Protein AF-A0A2I0CZ96-F1 (afdb_monomer)

Radius of gyration: 21.34 Å; Cα contacts (8 Å, |Δi|>4): 79; chains: 1; bounding box: 60×39×26 Å

Structure (mmCIF, N/CA/C/O backbone):
data_AF-A0A2I0CZ96-F1
#
_entry.id   AF-A0A2I0CZ96-F1
#
loop_
_atom_site.group_PDB
_atom_site.id
_atom_site.type_symbol
_atom_site.label_atom_id
_atom_site.label_alt_id
_atom_site.label_comp_id
_atom_site.label_asym_id
_atom_site.label_entity_id
_atom_site.label_seq_id
_atom_site.pdbx_PDB_ins_code
_atom_site.Cartn_x
_atom_site.Cartn_y
_atom_site.Cartn_z
_atom_site.occupancy
_atom_site.B_iso_or_equiv
_atom_site.auth_seq_id
_atom_site.auth_comp_id
_atom_site.auth_asym_id
_atom_site.auth_atom_id
_atom_site.pdbx_PDB_model_num
ATOM 1 N N . MET A 1 1 ? 46.906 -26.033 4.227 1.00 34.16 1 MET A N 1
ATOM 2 C CA . MET A 1 1 ? 48.288 -25.521 4.072 1.00 34.16 1 MET A CA 1
ATOM 3 C C . MET A 1 1 ? 48.215 -24.225 3.272 1.00 34.16 1 MET A C 1
ATOM 5 O O . MET A 1 1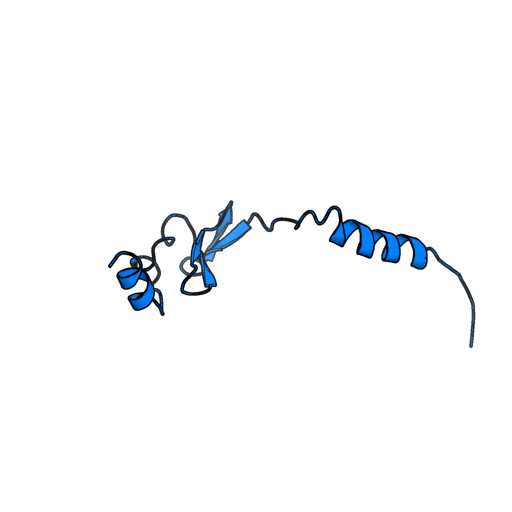 ? 47.382 -24.132 2.383 1.00 34.16 1 MET A O 1
ATOM 9 N N . LYS A 1 2 ? 48.954 -23.199 3.706 1.00 46.38 2 LYS A N 1
ATOM 10 C CA . LYS A 1 2 ? 48.825 -21.782 3.317 1.00 46.38 2 LYS A CA 1
ATOM 11 C C . LYS A 1 2 ? 49.351 -21.529 1.895 1.00 46.38 2 LYS A C 1
ATOM 13 O O . LYS A 1 2 ? 50.377 -22.088 1.533 1.00 46.38 2 LYS A O 1
ATOM 18 N N . GLY A 1 3 ? 48.688 -20.645 1.149 1.00 31.73 3 GLY A N 1
ATOM 19 C CA . GLY A 1 3 ? 49.111 -20.181 -0.177 1.00 31.73 3 GLY A CA 1
ATOM 20 C C . GLY A 1 3 ? 48.492 -18.821 -0.485 1.00 31.73 3 GLY A C 1
ATOM 21 O O . GLY A 1 3 ? 47.364 -18.732 -0.956 1.00 31.73 3 GLY A O 1
ATOM 22 N N . SER A 1 4 ? 49.209 -17.771 -0.107 1.00 51.53 4 SER A N 1
ATOM 23 C CA . SER A 1 4 ? 48.796 -16.371 -0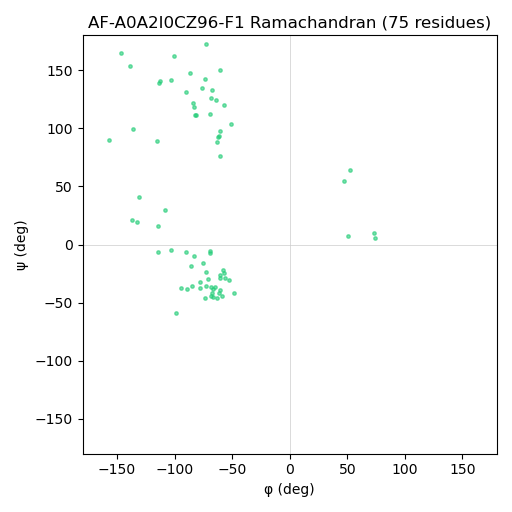.088 1.00 51.53 4 SER A CA 1
ATOM 24 C C . SER A 1 4 ? 48.597 -15.789 -1.490 1.00 51.53 4 SER A C 1
ATOM 26 O O . SER A 1 4 ? 49.537 -15.769 -2.272 1.00 51.53 4 SER A O 1
ATOM 28 N N . ASN A 1 5 ? 47.422 -15.214 -1.766 1.00 41.91 5 ASN A N 1
ATOM 29 C CA . ASN A 1 5 ? 47.256 -14.183 -2.793 1.00 41.91 5 ASN A CA 1
ATOM 30 C C . ASN A 1 5 ? 46.374 -13.063 -2.239 1.00 41.91 5 ASN A C 1
ATOM 32 O O . ASN A 1 5 ? 45.153 -13.153 -2.139 1.00 41.91 5 ASN A O 1
ATOM 36 N N . ILE A 1 6 ? 47.067 -12.016 -1.812 1.00 53.09 6 ILE A N 1
ATOM 37 C CA . ILE A 1 6 ? 46.567 -10.739 -1.329 1.00 53.09 6 ILE A CA 1
ATOM 38 C C . ILE A 1 6 ? 45.769 -10.041 -2.439 1.00 53.09 6 ILE A C 1
ATOM 40 O O . ILE A 1 6 ? 46.324 -9.383 -3.308 1.00 53.09 6 ILE A O 1
ATOM 44 N N . CYS A 1 7 ? 44.451 -10.221 -2.472 1.00 43.62 7 CYS A N 1
ATOM 45 C CA . CYS A 1 7 ? 43.638 -9.691 -3.565 1.00 43.62 7 CYS A CA 1
ATOM 46 C C . CYS A 1 7 ? 42.672 -8.626 -3.040 1.00 43.62 7 CYS A C 1
ATOM 48 O O . CYS A 1 7 ? 41.563 -8.951 -2.655 1.00 43.62 7 CYS A O 1
ATOM 50 N N . ILE A 1 8 ? 43.109 -7.356 -3.008 1.00 47.34 8 ILE A N 1
ATOM 51 C CA . ILE A 1 8 ? 42.312 -6.112 -3.194 1.00 47.34 8 ILE A CA 1
ATOM 52 C C . ILE A 1 8 ? 41.006 -5.889 -2.387 1.00 47.34 8 ILE A C 1
ATOM 54 O O . ILE A 1 8 ? 40.317 -4.891 -2.607 1.00 47.34 8 ILE A O 1
ATOM 58 N N . MET A 1 9 ? 40.671 -6.748 -1.423 1.00 49.66 9 MET A N 1
ATOM 59 C CA . MET A 1 9 ? 39.402 -6.703 -0.684 1.00 49.66 9 MET A CA 1
ATOM 60 C C . MET A 1 9 ? 39.401 -5.612 0.402 1.00 49.66 9 MET A C 1
ATOM 62 O O . MET A 1 9 ? 38.388 -4.968 0.627 1.00 49.66 9 MET A O 1
ATOM 66 N N . GLY A 1 10 ? 40.551 -5.302 1.016 1.00 50.62 10 GLY A N 1
ATOM 67 C CA . GLY A 1 10 ? 40.620 -4.388 2.170 1.00 50.62 10 GLY A CA 1
ATOM 68 C C . GLY A 1 10 ? 40.254 -2.928 1.870 1.00 50.62 10 GLY A C 1
ATOM 69 O O . GLY A 1 10 ? 39.484 -2.314 2.610 1.00 50.62 10 GLY A O 1
ATOM 70 N N . LEU A 1 11 ? 40.763 -2.364 0.771 1.00 56.28 11 LEU A N 1
ATOM 71 C CA . LEU A 1 11 ? 40.482 -0.971 0.411 1.00 56.28 11 LEU A CA 1
ATOM 72 C C . LEU A 1 11 ? 39.087 -0.829 -0.218 1.00 56.28 11 LEU A C 1
ATOM 74 O O . LEU A 1 11 ? 38.376 0.120 0.096 1.00 56.28 11 LEU A O 1
ATOM 78 N N . ARG A 1 12 ? 38.650 -1.806 -1.029 1.00 54.88 12 ARG A N 1
ATOM 79 C CA . ARG A 1 12 ? 37.312 -1.814 -1.643 1.00 54.88 12 ARG A CA 1
ATOM 80 C C . ARG A 1 12 ? 36.196 -2.001 -0.615 1.00 54.88 12 ARG A C 1
ATOM 82 O O . ARG A 1 12 ? 35.210 -1.279 -0.706 1.00 54.88 12 ARG A O 1
ATOM 89 N N . ASP A 1 13 ? 36.348 -2.880 0.377 1.00 55.94 13 ASP A N 1
ATOM 90 C CA . ASP A 1 13 ? 35.336 -3.065 1.431 1.00 55.94 13 ASP A CA 1
ATOM 91 C C . ASP A 1 13 ? 35.299 -1.902 2.425 1.00 55.94 13 ASP A C 1
ATOM 93 O O . ASP A 1 13 ? 34.224 -1.495 2.868 1.00 55.94 13 ASP A O 1
ATOM 97 N N . THR A 1 14 ? 36.450 -1.303 2.739 1.00 62.53 14 THR A N 1
ATOM 98 C CA . THR A 1 14 ? 36.494 -0.112 3.599 1.00 62.53 14 THR A CA 1
ATOM 99 C C . THR A 1 14 ? 35.873 1.090 2.891 1.00 62.53 14 THR A C 1
ATOM 101 O O . THR A 1 14 ? 35.019 1.762 3.468 1.00 62.53 14 THR A O 1
ATOM 104 N N . ILE A 1 15 ? 36.200 1.302 1.610 1.00 64.06 15 ILE A N 1
ATOM 105 C CA . ILE A 1 15 ? 35.550 2.312 0.768 1.00 64.06 15 ILE A CA 1
ATOM 106 C C . ILE A 1 15 ? 34.059 2.004 0.625 1.00 64.06 15 ILE A C 1
ATOM 108 O O . ILE A 1 15 ? 33.262 2.913 0.788 1.00 64.06 15 ILE A O 1
ATOM 112 N N . ARG A 1 16 ? 33.638 0.748 0.429 1.00 62.12 16 ARG A N 1
ATOM 113 C CA . ARG A 1 16 ? 32.214 0.370 0.383 1.00 62.12 16 ARG A CA 1
ATOM 114 C C . ARG A 1 16 ? 31.491 0.736 1.680 1.00 62.12 16 ARG A C 1
ATOM 116 O O . ARG A 1 16 ? 30.425 1.331 1.621 1.00 62.12 16 ARG A O 1
ATOM 123 N N . ARG A 1 17 ? 32.076 0.463 2.852 1.00 60.25 17 ARG A N 1
ATOM 124 C CA . ARG A 1 17 ? 31.504 0.842 4.161 1.00 60.25 17 ARG A CA 1
ATOM 125 C C . ARG A 1 17 ? 31.433 2.358 4.362 1.00 60.25 17 ARG A C 1
ATOM 127 O O . ARG A 1 17 ? 30.480 2.840 4.970 1.00 60.25 17 ARG A O 1
ATOM 134 N N . ILE A 1 18 ? 32.424 3.100 3.870 1.00 66.50 18 ILE A N 1
ATOM 135 C CA . ILE A 1 18 ? 32.482 4.566 3.954 1.00 66.50 18 ILE A CA 1
ATOM 136 C C . ILE A 1 18 ? 31.485 5.202 2.972 1.00 66.50 18 ILE A C 1
ATOM 138 O O . ILE A 1 18 ? 30.693 6.054 3.363 1.00 66.50 18 ILE A O 1
ATOM 142 N N . VAL A 1 19 ? 31.447 4.736 1.725 1.00 64.44 19 VAL A N 1
ATOM 143 C CA . VAL A 1 19 ? 30.532 5.192 0.669 1.00 64.44 19 VAL A CA 1
ATOM 144 C C . VAL A 1 19 ? 29.085 4.834 1.004 1.00 64.44 19 VAL A C 1
ATOM 146 O O . VAL A 1 19 ? 28.225 5.682 0.830 1.00 64.44 19 VAL A O 1
ATOM 149 N N . SER A 1 20 ? 28.791 3.667 1.588 1.00 63.00 20 SER A N 1
ATOM 150 C CA . SER A 1 20 ? 27.439 3.352 2.086 1.00 63.00 20 SER A CA 1
ATOM 151 C C . SER A 1 20 ? 26.954 4.319 3.174 1.00 63.00 20 SER A C 1
ATOM 153 O O . SER A 1 20 ? 25.751 4.523 3.308 1.00 63.00 20 SER A O 1
ATOM 155 N N . ARG A 1 21 ? 27.867 4.912 3.958 1.00 61.47 21 ARG A N 1
ATOM 156 C CA . ARG A 1 21 ? 27.543 5.914 4.988 1.00 61.47 21 ARG A CA 1
ATOM 157 C C . ARG A 1 21 ? 27.443 7.334 4.428 1.00 61.47 21 ARG A C 1
ATOM 159 O O . ARG A 1 21 ? 26.621 8.101 4.908 1.00 61.47 21 ARG A O 1
ATOM 166 N N . LEU A 1 22 ? 28.277 7.683 3.448 1.00 65.88 22 LEU A N 1
ATOM 167 C CA . LEU A 1 22 ? 28.391 9.051 2.919 1.00 65.88 22 LEU A CA 1
ATOM 168 C C . LEU A 1 22 ? 27.528 9.302 1.678 1.00 65.88 22 LEU A C 1
ATOM 170 O O . LEU A 1 22 ? 26.969 10.376 1.507 1.00 65.88 22 LEU A O 1
ATOM 174 N N . LEU A 1 23 ? 27.421 8.303 0.812 1.00 68.25 23 LEU A N 1
ATOM 175 C CA . LEU A 1 23 ? 26.696 8.320 -0.454 1.00 68.25 23 LEU A CA 1
ATOM 176 C C . LEU A 1 23 ? 25.804 7.086 -0.533 1.00 68.25 23 LEU A C 1
ATOM 178 O O . LEU A 1 23 ? 25.748 6.436 -1.577 1.00 68.25 23 LEU A O 1
ATOM 182 N N . GLY A 1 24 ? 25.157 6.727 0.580 1.00 58.75 24 GLY A N 1
ATOM 183 C CA . GLY A 1 24 ? 24.170 5.660 0.641 1.00 58.75 24 GLY A CA 1
ATOM 184 C C . GLY A 1 24 ? 23.008 5.980 -0.290 1.00 58.75 24 GLY A C 1
ATOM 185 O O . GLY A 1 24 ? 21.938 6.386 0.153 1.00 58.75 24 GLY A O 1
ATOM 186 N N . LYS A 1 25 ? 23.209 5.808 -1.599 1.00 56.19 25 LYS A N 1
ATOM 187 C CA . LYS A 1 25 ? 22.138 5.640 -2.559 1.00 56.19 25 LYS A CA 1
ATOM 188 C C . LYS A 1 25 ? 21.468 4.363 -2.096 1.00 56.19 25 LYS A C 1
ATOM 190 O O . LYS A 1 25 ? 21.932 3.269 -2.398 1.00 56.19 25 LYS A O 1
ATOM 195 N N . LYS A 1 26 ? 20.446 4.520 -1.251 1.00 58.56 26 LYS A N 1
ATOM 196 C CA . LYS A 1 26 ? 19.445 3.495 -1.001 1.00 58.56 26 LYS A CA 1
ATOM 197 C C . LYS A 1 26 ? 19.008 3.122 -2.404 1.00 58.56 26 LYS A C 1
ATOM 199 O O . LYS A 1 26 ? 18.397 3.952 -3.070 1.00 58.56 26 LYS A O 1
ATOM 204 N N . GLU A 1 27 ? 19.476 1.986 -2.900 1.00 58.53 27 GLU A N 1
ATOM 205 C CA . GLU A 1 27 ? 19.049 1.469 -4.185 1.00 58.53 27 GLU A CA 1
ATOM 206 C C . GLU A 1 27 ? 17.550 1.269 -4.012 1.00 58.53 27 GLU A C 1
ATOM 208 O O . GLU A 1 27 ? 17.091 0.401 -3.269 1.00 58.53 27 GLU A O 1
ATOM 213 N N . TYR A 1 28 ? 16.799 2.256 -4.483 1.00 66.62 28 TYR A N 1
ATOM 214 C CA . TYR A 1 28 ? 15.384 2.356 -4.218 1.00 66.62 28 TYR A CA 1
ATOM 215 C C . TYR A 1 28 ? 14.778 1.213 -5.004 1.00 66.62 28 TYR A C 1
ATOM 217 O O . TYR A 1 28 ? 14.823 1.194 -6.232 1.00 66.62 28 TYR A O 1
ATOM 225 N N . MET A 1 29 ? 14.257 0.229 -4.283 1.00 63.31 29 MET A N 1
ATOM 226 C CA . MET A 1 29 ? 13.366 -0.767 -4.846 1.00 63.31 29 MET A CA 1
ATOM 227 C C . MET A 1 29 ? 12.133 0.015 -5.300 1.00 63.31 29 MET A C 1
ATOM 229 O O . MET A 1 29 ? 11.236 0.296 -4.512 1.00 63.31 29 MET A O 1
ATOM 233 N N . VAL A 1 30 ? 12.158 0.516 -6.538 1.00 86.44 30 VAL A N 1
ATOM 234 C CA . VAL A 1 30 ? 11.088 1.386 -7.045 1.00 86.44 30 VAL A CA 1
ATOM 235 C C . VAL A 1 30 ? 9.842 0.572 -7.369 1.00 86.44 30 VAL A C 1
ATOM 237 O O . VAL A 1 30 ? 8.765 1.135 -7.503 1.00 86.44 30 VAL A O 1
ATOM 240 N N . TYR A 1 31 ? 9.991 -0.749 -7.473 1.00 94.38 31 TYR A N 1
ATOM 241 C CA . TYR A 1 31 ? 8.906 -1.683 -7.703 1.00 94.38 31 TYR A CA 1
ATOM 242 C C . TYR A 1 31 ? 8.684 -2.583 -6.497 1.00 94.38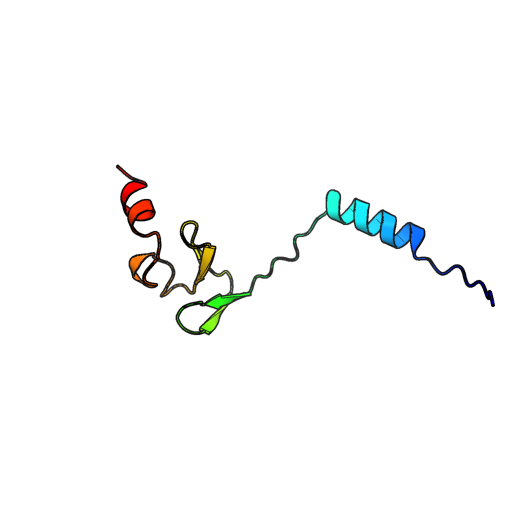 31 TYR A C 1
ATOM 244 O O . TYR A 1 31 ? 9.651 -3.085 -5.930 1.00 94.38 31 TYR A O 1
ATOM 252 N N . GLU A 1 32 ? 7.419 -2.856 -6.192 1.00 96.06 32 GLU A N 1
ATOM 253 C CA . GLU A 1 32 ? 7.009 -3.860 -5.206 1.00 96.06 32 GLU A CA 1
ATOM 254 C C . GLU A 1 32 ? 5.693 -4.520 -5.630 1.00 96.06 32 GLU A C 1
ATOM 256 O O . GLU A 1 32 ? 4.987 -4.021 -6.507 1.00 96.06 32 GLU A O 1
ATOM 261 N N . THR A 1 33 ? 5.364 -5.651 -5.018 1.00 97.25 33 THR A N 1
ATOM 262 C CA . THR A 1 33 ? 4.133 -6.396 -5.279 1.00 97.25 33 THR A CA 1
ATOM 263 C C . THR A 1 33 ? 3.008 -5.926 -4.360 1.00 97.25 33 THR A C 1
ATOM 265 O O . THR A 1 33 ? 3.172 -5.849 -3.142 1.00 97.25 33 THR A O 1
ATOM 268 N N . CYS A 1 34 ? 1.831 -5.646 -4.921 1.00 97.94 34 CYS A N 1
ATOM 269 C CA . CYS A 1 34 ? 0.652 -5.330 -4.125 1.00 97.94 34 CYS A CA 1
ATOM 270 C C . CYS A 1 34 ? 0.242 -6.540 -3.276 1.00 97.94 34 CYS A C 1
ATOM 272 O O . CYS A 1 34 ? -0.065 -7.605 -3.808 1.00 97.94 34 CYS A O 1
ATOM 274 N N . ALA A 1 35 ? 0.144 -6.350 -1.961 1.00 98.00 35 ALA A N 1
ATOM 275 C CA . ALA A 1 35 ? -0.220 -7.421 -1.036 1.00 98.00 35 ALA A CA 1
ATOM 276 C C . ALA A 1 35 ? -1.682 -7.907 -1.146 1.00 98.00 35 ALA A C 1
ATOM 278 O O . ALA A 1 35 ? -2.031 -8.881 -0.482 1.00 98.00 35 ALA A O 1
ATOM 279 N N . VAL A 1 36 ? -2.526 -7.233 -1.940 1.00 97.81 36 VAL A N 1
ATOM 280 C CA . VAL 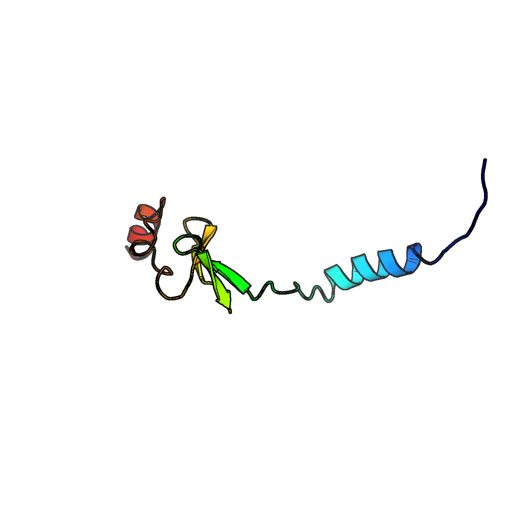A 1 36 ? -3.919 -7.637 -2.211 1.00 97.81 36 VAL A CA 1
ATOM 281 C C . VAL A 1 36 ? -4.023 -8.374 -3.541 1.00 97.81 36 VAL A C 1
ATOM 283 O O . VAL A 1 36 ? -4.455 -9.520 -3.570 1.00 97.81 36 VAL A O 1
ATOM 286 N N . CYS A 1 37 ? -3.625 -7.737 -4.648 1.00 97.81 37 CYS A N 1
ATOM 287 C CA . CYS A 1 37 ? -3.853 -8.285 -5.990 1.00 97.81 37 CYS A CA 1
ATOM 288 C C . CYS A 1 37 ? -2.622 -8.908 -6.656 1.00 97.81 37 CYS A C 1
ATOM 290 O O . CYS A 1 37 ? -2.747 -9.429 -7.758 1.00 97.81 37 CYS A O 1
ATOM 292 N N . GLY A 1 38 ? -1.437 -8.836 -6.044 1.00 97.50 38 GLY A N 1
ATOM 293 C CA . GLY A 1 38 ? -0.213 -9.415 -6.610 1.00 97.50 38 GLY A CA 1
ATOM 294 C C . GLY A 1 38 ? 0.391 -8.639 -7.788 1.00 97.50 38 GLY A C 1
ATOM 295 O O . GLY A 1 38 ? 1.365 -9.092 -8.380 1.00 97.50 38 GLY A O 1
ATOM 296 N N . GLU A 1 39 ? -0.155 -7.471 -8.134 1.00 97.06 39 GLU A N 1
ATOM 297 C CA . GLU A 1 39 ? 0.365 -6.617 -9.209 1.00 97.06 39 GLU A CA 1
ATOM 298 C C . GLU A 1 39 ? 1.739 -6.052 -8.830 1.00 97.06 39 GLU A C 1
ATOM 300 O O . GLU A 1 39 ? 1.903 -5.502 -7.736 1.00 97.06 39 GLU A O 1
ATOM 305 N N . ARG A 1 40 ? 2.712 -6.126 -9.743 1.00 96.75 40 ARG A N 1
ATOM 306 C CA . ARG A 1 40 ? 4.010 -5.468 -9.571 1.00 96.75 40 ARG A CA 1
ATOM 307 C C . ARG A 1 40 ? 3.888 -4.000 -9.962 1.00 96.75 40 ARG A C 1
ATOM 309 O O . ARG A 1 40 ? 3.727 -3.681 -11.135 1.00 96.75 40 ARG A O 1
ATOM 316 N N . VAL A 1 41 ? 3.998 -3.105 -8.989 1.00 95.62 41 VAL A N 1
ATOM 317 C CA . VAL A 1 41 ? 3.737 -1.675 -9.176 1.00 95.62 41 VAL A CA 1
ATOM 318 C C . VAL A 1 41 ? 4.986 -0.830 -9.016 1.00 95.62 41 VAL A C 1
ATOM 320 O O . VAL A 1 41 ? 5.793 -1.069 -8.124 1.00 95.62 41 VAL A O 1
ATOM 323 N N . TYR A 1 42 ? 5.122 0.171 -9.884 1.00 95.06 42 TYR A N 1
ATOM 324 C CA . TYR A 1 42 ? 6.094 1.250 -9.741 1.00 95.06 42 TYR A CA 1
ATOM 325 C C . TYR A 1 42 ? 5.604 2.244 -8.685 1.00 95.06 42 TYR A 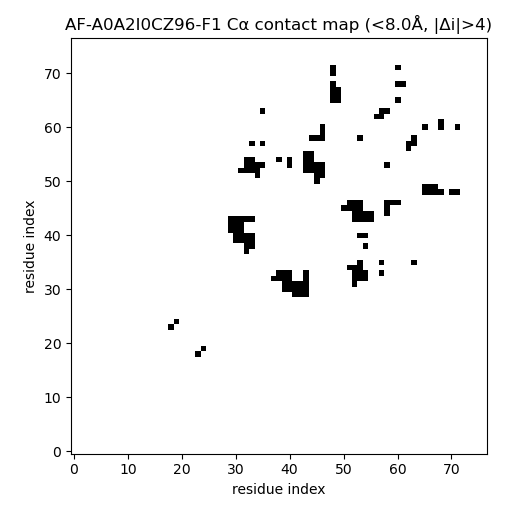C 1
ATOM 327 O O . TYR A 1 42 ? 4.442 2.638 -8.720 1.00 95.06 42 TYR A O 1
ATOM 335 N N . LEU A 1 43 ? 6.486 2.667 -7.779 1.00 93.44 43 LEU A N 1
ATOM 336 C CA . LEU A 1 43 ? 6.187 3.562 -6.656 1.00 93.44 43 LEU A CA 1
ATOM 337 C C . LEU A 1 43 ? 4.992 3.072 -5.815 1.00 93.44 43 LEU A C 1
ATOM 339 O O . LEU A 1 43 ? 3.959 3.739 -5.746 1.00 93.44 43 LEU A O 1
ATOM 343 N N . PRO A 1 44 ? 5.119 1.899 -5.170 1.00 96.06 44 PRO A N 1
ATOM 344 C CA . PRO A 1 44 ? 4.068 1.350 -4.321 1.00 96.06 44 PRO A CA 1
ATOM 345 C C . PRO A 1 44 ? 3.729 2.277 -3.147 1.00 96.06 44 PRO A C 1
ATOM 347 O O . PRO A 1 44 ? 4.595 2.937 -2.568 1.00 96.06 44 PRO A O 1
ATOM 350 N N . PHE A 1 45 ? 2.475 2.229 -2.703 1.00 96.44 45 PHE A N 1
ATOM 351 C CA . PHE A 1 45 ? 2.041 2.907 -1.486 1.00 96.44 45 PHE A CA 1
ATOM 352 C C . PHE A 1 45 ? 2.349 2.045 -0.263 1.00 96.44 45 PHE A C 1
ATOM 354 O O . PHE A 1 45 ? 1.816 0.944 -0.126 1.00 96.44 45 PHE A O 1
ATOM 361 N N . HIS A 1 46 ? 3.186 2.554 0.640 1.00 96.00 46 HIS A N 1
ATOM 362 C CA . HIS A 1 46 ? 3.431 1.932 1.939 1.00 96.00 46 HIS A CA 1
ATOM 363 C C . HIS A 1 46 ? 2.356 2.359 2.944 1.00 96.00 46 HIS A C 1
ATOM 365 O O . HIS A 1 46 ? 2.196 3.545 3.233 1.00 96.00 46 HIS A O 1
ATOM 371 N N . CYS A 1 47 ? 1.630 1.396 3.508 1.00 96.31 47 CYS A N 1
ATOM 372 C CA . CYS A 1 47 ? 0.655 1.671 4.556 1.00 96.31 47 CYS A CA 1
ATOM 373 C C . CYS A 1 47 ? 1.350 1.766 5.920 1.00 96.31 47 CYS A C 1
ATOM 375 O O . CYS A 1 47 ? 1.781 0.752 6.466 1.00 96.31 47 CYS A O 1
ATOM 377 N N . GLU A 1 48 ? 1.392 2.963 6.513 1.00 94.12 48 GLU A N 1
ATOM 378 C CA . GLU A 1 48 ? 2.016 3.217 7.828 1.00 94.12 48 GLU A CA 1
ATOM 379 C C . GLU A 1 48 ? 1.419 2.377 8.971 1.00 94.12 48 GLU A C 1
ATOM 381 O O . GLU A 1 48 ? 2.068 2.167 9.990 1.00 94.12 48 GLU A O 1
ATOM 386 N N . TYR A 1 49 ? 0.192 1.880 8.804 1.00 94.88 49 TYR A N 1
ATOM 387 C CA . TYR A 1 49 ? -0.525 1.144 9.844 1.00 94.88 49 TYR A CA 1
ATOM 388 C C . TYR A 1 49 ? -0.248 -0.354 9.817 1.00 94.88 49 TYR A C 1
ATOM 390 O O . TYR A 1 49 ? -0.175 -0.976 10.871 1.00 94.88 49 TYR A O 1
ATOM 398 N N . CYS A 1 50 ? -0.137 -0.960 8.632 1.00 96.12 50 CYS A N 1
ATOM 399 C CA . CYS A 1 50 ? 0.059 -2.410 8.500 1.00 96.12 50 CYS A CA 1
ATOM 400 C C . CYS A 1 50 ? 1.416 -2.810 7.907 1.00 96.12 50 CYS A C 1
ATOM 402 O O . CYS A 1 50 ? 1.718 -3.999 7.871 1.00 96.12 50 CYS A O 1
ATOM 404 N N . GLY A 1 51 ? 2.226 -1.848 7.453 1.00 95.25 51 GLY A N 1
ATOM 405 C CA . GLY A 1 51 ? 3.594 -2.067 6.977 1.00 95.25 51 GLY A CA 1
ATOM 406 C C . GLY A 1 51 ? 3.711 -2.746 5.610 1.00 95.25 51 GLY A C 1
ATOM 407 O O . GLY A 1 51 ? 4.796 -3.174 5.228 1.00 95.25 51 GLY A O 1
ATOM 408 N N . LYS A 1 52 ? 2.599 -2.902 4.884 1.00 96.50 52 LYS A N 1
ATOM 409 C CA . LYS A 1 52 ? 2.555 -3.552 3.566 1.00 96.50 52 LYS A CA 1
ATOM 410 C C . LYS A 1 52 ? 2.513 -2.530 2.428 1.00 96.50 52 LYS A C 1
ATOM 412 O O . LYS A 1 52 ? 2.158 -1.367 2.639 1.00 96.50 52 LYS A O 1
ATOM 417 N N . TYR A 1 53 ? 2.840 -3.006 1.228 1.00 97.50 53 TYR A N 1
ATOM 418 C CA . TYR A 1 53 ? 2.846 -2.237 -0.013 1.00 97.50 53 TYR A CA 1
ATOM 419 C C . TYR A 1 53 ? 1.630 -2.548 -0.890 1.00 97.50 53 TYR A C 1
ATOM 421 O O . 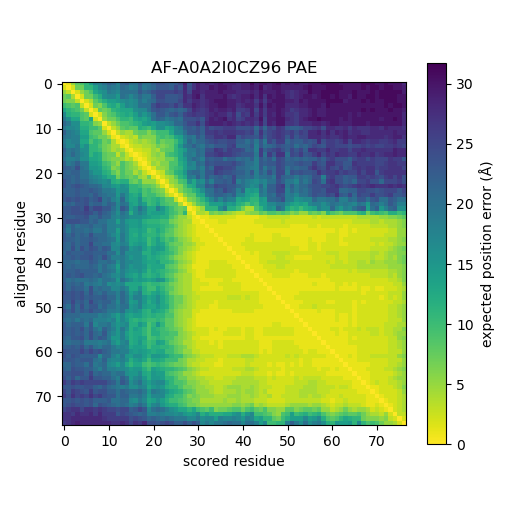TYR A 1 53 ? 1.196 -3.700 -1.001 1.00 97.50 53 TYR A O 1
ATOM 429 N N . TYR A 1 54 ? 1.092 -1.511 -1.531 1.00 97.94 54 TYR A N 1
ATOM 430 C CA . TYR A 1 54 ? -0.141 -1.587 -2.309 1.00 97.94 54 TYR A CA 1
ATOM 431 C C . TYR A 1 54 ? -0.059 -0.798 -3.617 1.00 97.94 54 TYR A C 1
ATOM 433 O O . TYR A 1 54 ? 0.685 0.179 -3.728 1.00 97.94 54 TYR A O 1
ATOM 441 N N . CYS A 1 55 ? -0.851 -1.224 -4.603 1.00 98.12 55 CYS A N 1
ATOM 442 C CA . CYS A 1 55 ? -1.100 -0.445 -5.810 1.00 98.12 55 CYS A CA 1
ATOM 443 C C . CYS A 1 55 ? -2.014 0.753 -5.515 1.00 98.12 55 CYS A C 1
ATOM 445 O O . CYS A 1 55 ? -2.593 0.872 -4.434 1.00 98.12 55 CYS A O 1
ATOM 447 N N . ASP A 1 56 ? -2.175 1.619 -6.508 1.00 97.12 56 ASP A N 1
ATOM 448 C CA . ASP A 1 56 ? -3.103 2.748 -6.505 1.00 97.12 56 ASP A CA 1
ATOM 449 C C . ASP A 1 56 ? -4.527 2.366 -6.064 1.00 97.12 56 ASP A C 1
ATOM 451 O O . ASP A 1 56 ? -5.122 3.083 -5.258 1.00 97.12 56 ASP A O 1
ATOM 455 N N . ARG A 1 57 ? -5.043 1.219 -6.521 1.00 97.81 57 ARG A N 1
ATOM 456 C CA . ARG A 1 57 ? -6.392 0.721 -6.202 1.00 97.81 57 ARG A CA 1
ATOM 457 C C . ARG A 1 57 ? -6.556 0.196 -4.779 1.00 97.81 57 ARG A C 1
ATOM 459 O O . ARG A 1 57 ? -7.671 0.178 -4.286 1.00 97.81 57 ARG A O 1
ATOM 466 N N . HIS A 1 58 ? -5.470 -0.220 -4.129 1.00 98.12 58 HIS A N 1
ATOM 467 C CA . HIS A 1 58 ? -5.506 -0.800 -2.781 1.00 98.12 58 HIS A CA 1
ATOM 468 C C . HIS A 1 58 ? -4.787 0.075 -1.743 1.00 98.12 58 HIS A C 1
ATOM 470 O O . HIS A 1 58 ? -4.431 -0.394 -0.661 1.00 98.12 58 HIS A O 1
ATOM 476 N N . ARG A 1 59 ? -4.524 1.351 -2.061 1.00 96.50 59 ARG A N 1
ATOM 477 C CA . ARG A 1 59 ? -3.698 2.233 -1.221 1.00 96.50 59 ARG A CA 1
ATOM 478 C C . ARG A 1 59 ? -4.377 2.654 0.083 1.00 96.50 59 ARG A C 1
ATOM 480 O O . ARG A 1 59 ? -3.677 2.926 1.059 1.00 96.50 59 ARG A O 1
ATOM 487 N N . LEU A 1 60 ? -5.710 2.744 0.116 1.00 95.94 60 LEU A N 1
ATOM 488 C CA . LEU A 1 60 ? -6.429 3.218 1.298 1.00 95.94 60 LEU A CA 1
ATOM 489 C C . LEU A 1 60 ? -6.708 2.061 2.263 1.00 95.94 60 LEU A C 1
ATOM 491 O O . LEU A 1 60 ? -6.942 0.940 1.819 1.00 95.94 60 LEU A O 1
ATOM 495 N N . PRO A 1 61 ? -6.726 2.303 3.586 1.00 95.25 61 PRO A N 1
ATOM 496 C CA . PRO A 1 61 ? -6.930 1.243 4.577 1.00 95.25 61 PRO A CA 1
ATOM 497 C C . PRO A 1 61 ? -8.215 0.423 4.433 1.00 95.25 61 PRO A C 1
ATOM 499 O O . PRO A 1 61 ? -8.252 -0.709 4.904 1.00 95.25 61 PRO A O 1
ATOM 502 N N . PHE A 1 62 ? -9.254 0.972 3.804 1.00 94.56 62 PHE A N 1
ATOM 503 C CA . PHE A 1 62 ? -10.498 0.255 3.521 1.00 94.56 62 PHE A CA 1
ATOM 504 C C . PHE A 1 62 ? -10.452 -0.560 2.219 1.00 94.56 62 PHE A C 1
ATOM 506 O O . PHE A 1 62 ? -11.232 -1.491 2.085 1.00 94.56 62 PHE A O 1
ATOM 513 N N . ASP A 1 63 ? -9.522 -0.273 1.302 1.00 96.50 63 ASP A N 1
ATOM 514 C CA . ASP A 1 63 ? -9.370 -1.024 0.048 1.00 96.50 63 ASP A CA 1
ATOM 515 C C . ASP A 1 63 ? -8.539 -2.311 0.230 1.00 96.50 63 ASP A C 1
ATOM 517 O O . ASP A 1 63 ? -8.444 -3.129 -0.680 1.00 96.50 63 ASP A O 1
ATOM 521 N N . HIS A 1 64 ? -7.893 -2.494 1.386 1.00 95.81 64 HIS A N 1
ATOM 522 C CA . HIS A 1 64 ? -7.067 -3.672 1.684 1.00 95.81 64 HIS A CA 1
ATOM 523 C C . HIS A 1 64 ? -7.352 -4.307 3.050 1.00 95.81 64 HIS A C 1
ATOM 525 O O . HIS A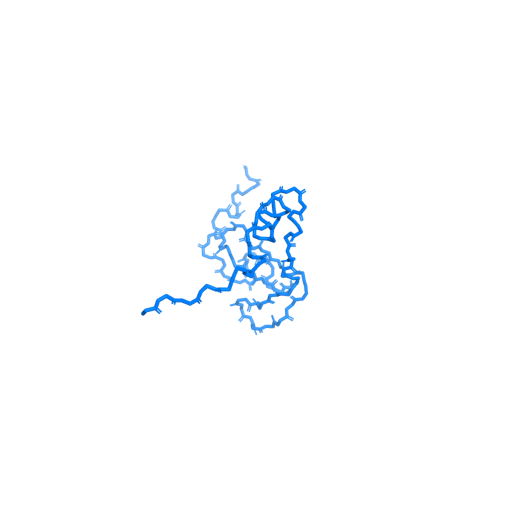 1 64 ? -6.486 -4.999 3.589 1.00 95.81 64 HIS A O 1
ATOM 531 N N . ASP A 1 65 ? -8.522 -4.032 3.637 1.00 94.88 65 ASP A N 1
ATOM 532 C CA . ASP A 1 65 ? -8.930 -4.546 4.952 1.00 94.88 65 ASP A CA 1
ATOM 533 C C . ASP A 1 65 ? -7.835 -4.386 6.018 1.00 94.88 65 ASP A C 1
ATOM 535 O O . ASP A 1 65 ? -7.369 -5.336 6.655 1.00 94.88 65 ASP A O 1
ATOM 539 N N . CYS A 1 66 ? -7.359 -3.150 6.192 1.00 96.06 66 CYS A N 1
ATOM 540 C CA . CYS A 1 66 ? -6.226 -2.871 7.060 1.00 96.06 66 CYS A CA 1
ATOM 541 C C . CYS A 1 66 ? -6.473 -3.367 8.491 1.00 96.06 66 CYS A C 1
ATOM 543 O O . CYS A 1 66 ? -7.350 -2.865 9.199 1.00 96.06 66 CYS A O 1
ATOM 545 N N . ARG A 1 67 ? -5.611 -4.273 8.974 1.00 95.25 67 ARG A N 1
ATOM 546 C CA . ARG A 1 67 ? -5.677 -4.816 10.345 1.00 95.25 67 ARG A CA 1
ATOM 547 C C . ARG A 1 67 ? -5.731 -3.729 11.428 1.00 95.25 67 ARG A C 1
ATOM 549 O O . ARG A 1 67 ? -6.334 -3.936 12.473 1.00 95.25 67 ARG A O 1
ATOM 556 N N . ASN A 1 68 ? -5.120 -2.573 11.166 1.00 94.88 68 ASN A N 1
ATOM 557 C 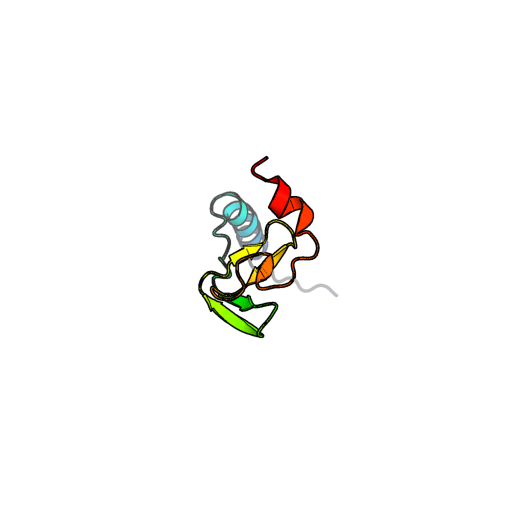CA . ASN A 1 68 ? -5.019 -1.451 12.097 1.00 94.88 68 ASN A CA 1
ATOM 558 C C . ASN A 1 68 ? -5.905 -0.256 11.687 1.00 94.88 68 ASN A C 1
ATOM 560 O O . ASN A 1 68 ? -5.596 0.890 12.012 1.00 94.88 68 ASN A O 1
ATOM 564 N N . ILE A 1 69 ? -7.037 -0.500 11.009 1.00 93.56 69 ILE A N 1
ATOM 565 C CA . ILE A 1 69 ? -7.954 0.552 10.531 1.00 93.56 69 ILE A CA 1
ATOM 566 C C . ILE A 1 69 ? -8.464 1.486 11.642 1.00 93.56 69 ILE A C 1
ATOM 568 O O . ILE A 1 69 ? -8.725 2.661 11.391 1.00 93.56 69 ILE A O 1
ATOM 572 N N . GLY A 1 70 ? -8.566 1.000 12.885 1.00 92.69 70 GLY A N 1
ATOM 573 C CA . GLY A 1 70 ? -8.937 1.831 14.034 1.00 92.69 70 GLY A CA 1
ATOM 574 C C . GLY A 1 70 ? -7.954 2.981 14.274 1.00 92.69 70 G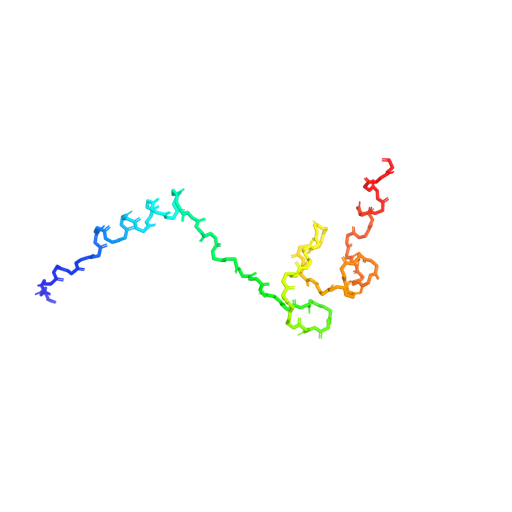LY A C 1
ATOM 575 O O . GLY A 1 70 ? -8.375 4.102 14.539 1.00 92.69 70 GLY A O 1
ATOM 576 N N . GLN A 1 71 ? -6.652 2.737 14.096 1.00 91.44 71 GLN A N 1
ATOM 577 C CA . GLN A 1 71 ? -5.624 3.772 14.228 1.00 91.44 71 GLN A CA 1
ATOM 578 C C . GLN A 1 71 ? -5.724 4.804 13.100 1.00 91.44 71 GLN A C 1
ATOM 580 O O . GLN A 1 71 ? -5.556 5.997 13.340 1.00 91.44 71 GLN A O 1
ATOM 585 N N . TRP A 1 72 ? -6.061 4.365 11.883 1.00 89.75 72 TRP A N 1
ATOM 586 C CA . TRP A 1 72 ? -6.286 5.272 10.757 1.00 89.75 72 TRP A CA 1
ATOM 587 C C . TRP A 1 72 ? -7.474 6.207 10.995 1.00 89.75 72 TRP A C 1
ATOM 589 O O . TRP A 1 72 ? -7.334 7.417 10.825 1.00 89.75 72 TRP A O 1
ATOM 599 N N . LYS A 1 73 ? -8.607 5.675 11.475 1.00 88.38 73 LYS A N 1
ATOM 600 C CA . LYS A 1 73 ? -9.810 6.471 11.782 1.00 88.38 73 LYS A CA 1
ATOM 601 C C . LYS A 1 73 ? -9.566 7.548 12.846 1.00 88.38 73 LYS A C 1
ATOM 603 O O . LYS A 1 73 ? -10.251 8.563 12.846 1.00 88.38 73 LYS A O 1
ATOM 608 N N . ASN A 1 74 ? -8.589 7.340 13.729 1.00 88.81 74 ASN A N 1
ATOM 609 C CA . ASN A 1 74 ? -8.269 8.258 14.820 1.00 88.81 74 ASN A CA 1
ATOM 610 C C . ASN A 1 74 ? -7.226 9.334 14.452 1.00 88.81 74 ASN A C 1
ATOM 612 O O . ASN A 1 74 ? -6.997 10.222 15.261 1.00 88.81 74 ASN A O 1
ATOM 616 N N . LYS A 1 75 ? -6.602 9.304 13.259 1.00 80.06 75 LYS A N 1
ATOM 617 C CA . LYS A 1 75 ? -5.512 10.238 12.874 1.00 80.06 75 LYS A CA 1
ATOM 618 C C . LYS A 1 75 ? -5.970 11.698 12.665 1.00 80.06 75 LYS A C 1
ATOM 620 O O . LYS A 1 75 ? -5.130 12.563 12.446 1.00 80.06 75 LYS A O 1
ATOM 625 N N . GLY A 1 76 ? -7.271 11.985 12.732 1.00 69.38 76 GLY A N 1
ATOM 626 C CA . GLY A 1 76 ? -7.831 13.328 12.526 1.00 69.38 76 GLY A CA 1
ATOM 627 C C . GLY A 1 76 ? -8.917 13.732 13.524 1.00 69.38 76 GLY A C 1
ATOM 628 O O . GLY A 1 76 ? -9.729 14.590 13.188 1.00 69.38 76 GLY A O 1
ATOM 629 N N . ARG A 1 77 ? -8.972 13.086 14.696 1.00 54.09 77 ARG A N 1
ATOM 630 C CA . ARG A 1 77 ? -9.824 13.506 15.815 1.00 54.09 77 ARG A CA 1
ATOM 631 C C . ARG A 1 77 ? -8.990 14.256 16.847 1.00 54.09 77 ARG A C 1
ATOM 633 O O . ARG A 1 77 ? -7.830 13.840 17.051 1.00 54.09 77 ARG A O 1
#

Solvent-accessible surface area (backbone atoms only — not comparable to full-atom values): 4877 Å² total; per-residue (Å²): 136,90,81,90,74,92,71,77,53,71,65,53,52,50,47,48,60,50,40,53,72,75,62,53,69,69,79,70,75,49,59,43,54,14,79,83,80,63,50,78,26,74,70,48,39,71,35,90,71,72,75,47,39,17,39,87,84,36,50,50,56,82,59,58,70,38,90,42,44,70,61,61,73,51,77,84,112

Nearest PDB structures (foldseek):
  5ij4-assembly1_A  TM=8.702E-01  e=8.061E-04  Saccharomyces cerevisiae S288C
  1wfe-assembly1_A  TM=8.994E-01  e=3.554E-02  Mus musculus
  1x4v-assembly1_A  TM=6.637E-01  e=6.127E-03  Homo sapiens
  7abz-assembly1_b  TM=3.388E-01  e=9.086E+00  Escherichia coli K-12

pLDDT: mean 79.36, std 20.13, range [31.73, 98.12]

Foldseek 3Di:
DDDDDPDDCVVVVVVVVVCCVVVVPVVPPQWDAAPAPRDIDGNWAQDPQQRGTHDPQQNDCVSPVNPRVVVVVPPPD

Secondary structure (DSSP, 8-state):
-------SHHHHHHHHHHHHHHS-------EEE-TTT--EEESPEE-TTT--EE-GGG-STTTTT-TTHHHHHTTT-

Mean predicted aligned error: 12.74 Å

Sequence (77 aa):
MKGSNICIMGLRDTIRRIVSRLLGKKEYMVYETCAVCGERVYLPFHCEYCGKYYCDRHRLPFDHDCRNIGQWKNKGR